Protein AF-A0A932WW33-F1 (afdb_monomer)

Solvent-accessible surface area (backbone atoms only — not comparable to full-atom values): 6718 Å² total; per-residue (Å²): 108,12,63,82,61,70,37,39,71,62,7,19,52,50,13,38,52,50,34,55,55,51,45,50,37,70,42,61,88,71,59,67,68,61,49,51,52,54,48,53,51,49,52,49,52,32,32,75,74,64,29,74,77,24,16,44,31,28,7,54,49,24,38,47,54,66,54,49,52,56,55,34,32,77,71,71,76,38,58,76,87,72,42,74,50,50,53,75,58,63,78,34,71,60,30,57,78,47,88,69,64,65,63,57,52,50,51,51,51,52,52,50,50,54,54,53,57,60,60,70,70,80,118

Foldseek 3Di:
DLQVVFDLVVLLVLLLVVLVVQQAAAEADDPPVVVVCVLVVVLVVCCVPVNCSGSVNSNSVSNCVLCVQVVCCVVVNHPQCRRDRCCSVVVHPTHHYDDDPVVVVVVVVVVVVVVVVVVVVVD

Structure (mmCIF, N/CA/C/O backbone):
data_AF-A0A932WW33-F1
#
_entry.id   AF-A0A932WW33-F1
#
loop_
_atom_site.group_PDB
_atom_site.id
_atom_site.type_symbol
_atom_site.label_atom_id
_atom_site.label_alt_id
_atom_site.label_comp_id
_atom_site.label_asym_id
_atom_site.label_entity_id
_atom_site.label_seq_id
_atom_site.pdbx_PDB_ins_code
_atom_site.Cartn_x
_atom_site.Cartn_y
_atom_site.Cartn_z
_atom_site.occupancy
_atom_site.B_iso_or_equiv
_atom_site.auth_seq_id
_atom_site.auth_comp_id
_atom_site.auth_asym_id
_atom_site.auth_atom_id
_atom_site.pdbx_PDB_model_num
ATOM 1 N N . MET A 1 1 ? -12.396 -0.512 3.394 1.00 61.62 1 MET A N 1
ATOM 2 C CA . MET A 1 1 ? -12.692 -1.950 3.604 1.00 61.62 1 MET A CA 1
ATOM 3 C C . MET A 1 1 ? -12.515 -2.395 5.047 1.00 61.62 1 MET A C 1
ATOM 5 O O . MET A 1 1 ? -13.475 -2.906 5.604 1.00 61.62 1 MET A O 1
ATOM 9 N N . GLY A 1 2 ? -11.367 -2.152 5.694 1.00 65.94 2 GLY A N 1
ATOM 10 C CA . GLY A 1 2 ? -11.135 -2.620 7.069 1.00 65.94 2 GLY A CA 1
ATOM 11 C C . GLY A 1 2 ? -12.211 -2.215 8.090 1.00 65.94 2 GLY A C 1
ATOM 12 O O . GLY A 1 2 ? -12.708 -3.066 8.822 1.00 65.94 2 GLY A O 1
ATOM 13 N N . ARG A 1 3 ? -12.671 -0.955 8.057 1.00 74.25 3 ARG A N 1
ATOM 14 C CA . ARG A 1 3 ? -13.782 -0.460 8.896 1.00 74.25 3 ARG A CA 1
ATOM 15 C C . ARG A 1 3 ? -15.095 -1.239 8.709 1.00 74.25 3 ARG A C 1
ATOM 17 O O . ARG A 1 3 ? -15.784 -1.482 9.686 1.00 74.25 3 ARG A O 1
ATOM 24 N N . LEU A 1 4 ? -15.407 -1.677 7.486 1.00 77.50 4 LEU A N 1
ATOM 25 C CA . LEU A 1 4 ? -16.646 -2.404 7.161 1.00 77.50 4 LEU A CA 1
ATOM 26 C C . LEU A 1 4 ? -16.634 -3.859 7.654 1.00 77.50 4 LEU A C 1
ATOM 28 O O . LEU A 1 4 ? -17.686 -4.437 7.890 1.00 77.50 4 LEU A O 1
ATOM 32 N N . ILE A 1 5 ? -15.449 -4.456 7.806 1.00 83.75 5 ILE A N 1
ATOM 33 C CA . ILE A 1 5 ? -15.299 -5.847 8.259 1.00 83.75 5 ILE A CA 1
ATOM 34 C C . ILE A 1 5 ? -15.453 -5.955 9.782 1.00 83.75 5 ILE A C 1
ATOM 36 O O . ILE A 1 5 ? -15.829 -7.008 10.294 1.00 83.75 5 ILE A O 1
ATOM 40 N N . GLY A 1 6 ? -15.118 -4.894 10.524 1.00 80.06 6 GLY A N 1
ATOM 41 C CA . GLY A 1 6 ? -15.268 -4.816 11.983 1.00 80.06 6 GLY A CA 1
ATOM 42 C C . GLY A 1 6 ? -14.338 -5.730 12.797 1.00 80.06 6 GLY A C 1
ATOM 43 O O . GLY A 1 6 ? -14.178 -5.527 13.996 1.00 80.06 6 GLY A O 1
ATOM 44 N N . ARG A 1 7 ? -13.676 -6.712 12.167 1.00 89.56 7 ARG A N 1
ATOM 45 C CA . ARG A 1 7 ? -12.755 -7.663 12.812 1.00 89.56 7 ARG A CA 1
ATOM 46 C C . ARG A 1 7 ? -11.304 -7.411 12.370 1.00 89.56 7 ARG A C 1
ATOM 48 O O . ARG A 1 7 ? -11.012 -7.621 11.194 1.00 89.56 7 ARG A O 1
ATOM 55 N N . PRO A 1 8 ? -10.383 -7.051 13.287 1.00 89.62 8 PRO A N 1
ATOM 56 C CA . PRO A 1 8 ? -8.976 -6.735 13.002 1.00 89.62 8 PRO A CA 1
ATOM 57 C C . PRO A 1 8 ? -8.244 -7.698 12.053 1.00 89.62 8 PRO A C 1
ATOM 59 O O . PRO A 1 8 ? -7.727 -7.282 11.020 1.00 89.62 8 PRO A O 1
ATOM 62 N N . ALA A 1 9 ? -8.242 -8.997 12.364 1.00 93.00 9 ALA A N 1
ATOM 63 C CA . ALA A 1 9 ? -7.524 -9.997 11.570 1.00 93.00 9 ALA A CA 1
ATOM 64 C C . ALA A 1 9 ? -8.125 -10.181 10.165 1.00 93.00 9 ALA A C 1
ATOM 66 O O . ALA A 1 9 ? -7.402 -10.266 9.176 1.00 93.00 9 ALA A O 1
ATOM 67 N N . ALA A 1 10 ? -9.457 -10.193 10.067 1.00 93.50 10 ALA A N 1
ATOM 68 C CA . ALA A 1 10 ? -10.141 -10.287 8.782 1.00 93.50 10 ALA A CA 1
ATOM 69 C C . ALA A 1 10 ? -9.943 -9.013 7.946 1.00 93.50 10 ALA A C 1
ATOM 71 O O . ALA A 1 10 ? -9.820 -9.095 6.729 1.00 93.50 10 ALA A O 1
ATOM 72 N N . ALA A 1 11 ? -9.859 -7.845 8.591 1.00 93.75 11 ALA A N 1
ATOM 73 C CA . ALA A 1 11 ? -9.544 -6.593 7.923 1.00 93.75 11 ALA A CA 1
ATOM 74 C C . ALA A 1 11 ? -8.138 -6.612 7.315 1.00 93.75 11 ALA A C 1
ATOM 76 O O . ALA A 1 11 ? -8.000 -6.262 6.146 1.00 93.75 11 ALA A O 1
ATOM 77 N N . PHE A 1 12 ? -7.132 -7.080 8.062 1.00 96.12 12 PHE A N 1
ATOM 78 C CA . PHE A 1 12 ? -5.774 -7.268 7.544 1.00 96.12 12 PHE A CA 1
ATOM 79 C C . PHE A 1 12 ? -5.755 -8.202 6.329 1.00 96.12 12 PHE A C 1
ATOM 81 O O . PHE A 1 12 ? -5.252 -7.827 5.273 1.00 96.12 12 PHE A O 1
ATOM 88 N N . GLY A 1 13 ? -6.374 -9.383 6.444 1.00 96.25 13 GLY A N 1
ATOM 89 C CA . GLY A 1 13 ? -6.460 -10.335 5.333 1.00 96.25 13 GLY A CA 1
ATOM 90 C C . GLY A 1 13 ? -7.171 -9.755 4.107 1.00 96.25 13 GLY A C 1
ATOM 91 O O . GLY A 1 13 ? -6.707 -9.926 2.984 1.00 96.25 13 GLY A O 1
ATOM 92 N N . ALA A 1 14 ? -8.252 -8.999 4.306 1.00 94.38 14 ALA A N 1
ATOM 93 C CA . ALA A 1 14 ? -8.920 -8.298 3.214 1.00 94.38 14 ALA A CA 1
ATOM 94 C C . ALA A 1 14 ? -8.043 -7.210 2.583 1.00 94.38 14 ALA A C 1
ATOM 96 O O . ALA A 1 14 ? -8.135 -6.993 1.378 1.00 94.38 14 ALA A O 1
ATOM 97 N N . GLY A 1 15 ? -7.182 -6.556 3.367 1.00 94.94 15 GLY A N 1
ATOM 98 C CA . GLY A 1 15 ? -6.132 -5.675 2.863 1.00 94.94 15 GLY A CA 1
ATOM 99 C C . GLY A 1 15 ? -5.217 -6.401 1.882 1.00 94.94 15 GLY A C 1
ATOM 100 O O . GLY A 1 15 ? -5.119 -5.983 0.733 1.00 94.94 15 GLY A O 1
ATOM 101 N N . VAL A 1 16 ? -4.647 -7.539 2.298 1.00 96.69 16 VAL A N 1
ATOM 102 C CA . VAL A 1 16 ? -3.762 -8.371 1.458 1.00 96.69 16 VAL A CA 1
ATOM 103 C C . VAL A 1 16 ? -4.460 -8.805 0.165 1.00 96.69 16 VAL A C 1
ATOM 105 O O . VAL A 1 16 ? -3.896 -8.700 -0.921 1.00 96.69 16 VAL A O 1
ATOM 108 N N . VAL A 1 17 ? -5.713 -9.258 0.261 1.00 95.12 17 VAL A N 1
ATOM 109 C CA . VAL A 1 17 ? -6.505 -9.649 -0.918 1.00 95.12 17 VAL A CA 1
ATOM 110 C C . VAL A 1 17 ? -6.765 -8.454 -1.834 1.00 95.12 17 VAL A C 1
ATOM 112 O O . VAL A 1 17 ? -6.690 -8.592 -3.051 1.00 95.12 17 VAL A O 1
ATOM 115 N N . THR A 1 18 ? -7.057 -7.280 -1.272 1.00 93.12 18 THR A N 1
ATOM 116 C CA . THR A 1 18 ? -7.293 -6.066 -2.066 1.00 93.12 18 THR A CA 1
ATOM 117 C C . THR A 1 18 ? -6.028 -5.638 -2.802 1.00 93.12 18 THR A C 1
ATOM 119 O O . THR A 1 18 ? -6.129 -5.246 -3.959 1.00 93.12 18 THR A O 1
ATOM 122 N N . HIS A 1 19 ? -4.857 -5.760 -2.171 1.00 94.25 19 HIS A N 1
ATOM 123 C CA . HIS A 1 19 ? -3.573 -5.520 -2.826 1.00 94.25 19 HIS A CA 1
ATOM 124 C C . HIS A 1 19 ? -3.375 -6.478 -4.003 1.00 94.25 19 HIS A C 1
ATOM 126 O O . HIS A 1 19 ? -3.189 -6.021 -5.124 1.00 94.25 19 HIS A O 1
ATOM 132 N N . LEU A 1 20 ? -3.552 -7.790 -3.787 1.00 94.44 20 LEU A N 1
ATOM 133 C CA . LEU A 1 20 ? -3.465 -8.776 -4.867 1.00 94.44 20 LEU A CA 1
ATOM 134 C C . LEU A 1 20 ? -4.384 -8.414 -6.040 1.00 94.44 20 LEU A C 1
ATOM 136 O O . LEU A 1 20 ? -3.958 -8.425 -7.186 1.00 94.44 20 LEU A O 1
ATOM 140 N N . VAL A 1 21 ? -5.650 -8.087 -5.768 1.00 93.12 21 VAL A N 1
ATOM 141 C CA . VAL A 1 21 ? -6.599 -7.686 -6.818 1.00 93.12 21 VAL A CA 1
ATOM 142 C C . VAL A 1 21 ? -6.146 -6.401 -7.515 1.00 93.12 21 VAL A C 1
ATOM 144 O O . VAL A 1 21 ? -6.273 -6.310 -8.733 1.00 93.12 21 VAL A O 1
ATOM 147 N N . GLY A 1 22 ? -5.618 -5.429 -6.768 1.00 90.38 22 GLY A N 1
ATOM 148 C CA . GLY A 1 22 ? -5.058 -4.191 -7.310 1.00 90.38 22 GLY A CA 1
ATOM 149 C C . GLY A 1 22 ? -3.918 -4.456 -8.288 1.00 90.38 22 GLY A C 1
ATOM 150 O O . GLY A 1 22 ? -3.961 -3.957 -9.411 1.00 90.38 22 GLY A O 1
ATOM 151 N N . ASP A 1 23 ? -2.986 -5.324 -7.904 1.00 92.00 23 ASP A N 1
ATOM 152 C CA . ASP A 1 23 ? -1.854 -5.733 -8.732 1.00 92.00 23 ASP A CA 1
ATOM 153 C C . ASP A 1 23 ? -2.275 -6.390 -10.040 1.00 92.00 23 ASP A C 1
ATOM 155 O O . ASP A 1 23 ? -1.620 -6.200 -11.058 1.00 92.00 23 ASP A O 1
ATOM 159 N N . LEU A 1 24 ? -3.361 -7.166 -10.043 1.00 92.31 24 LEU A N 1
ATOM 160 C CA . LEU A 1 24 ? -3.860 -7.822 -11.255 1.00 92.31 24 LEU A CA 1
ATOM 161 C C . LEU A 1 24 ? -4.518 -6.833 -12.233 1.00 92.31 24 LEU A C 1
ATOM 163 O O . LEU A 1 24 ? -4.635 -7.123 -13.427 1.00 92.31 24 LEU A O 1
ATOM 167 N N . LEU A 1 25 ? -4.997 -5.687 -11.741 1.00 89.12 25 LEU A N 1
ATOM 168 C CA . LEU A 1 25 ? -5.705 -4.697 -12.547 1.00 89.12 25 LEU A CA 1
ATOM 169 C C . LEU A 1 25 ? -4.726 -3.718 -13.206 1.00 89.12 25 LEU A C 1
ATOM 171 O O . LEU A 1 25 ? -3.700 -3.389 -12.623 1.00 89.12 25 LEU A O 1
ATOM 175 N N . PRO A 1 26 ? -5.031 -3.187 -14.404 1.00 87.25 26 PRO A N 1
ATOM 176 C CA . PRO A 1 26 ? -4.208 -2.150 -15.018 1.00 87.25 26 PRO A CA 1
ATOM 177 C C . PRO A 1 26 ? -4.090 -0.912 -14.119 1.00 87.25 26 PRO A C 1
ATOM 179 O O . PRO A 1 26 ? -5.087 -0.235 -13.848 1.00 87.25 26 PRO A O 1
ATOM 182 N N . HIS A 1 27 ? -2.876 -0.593 -13.682 1.00 86.44 27 HIS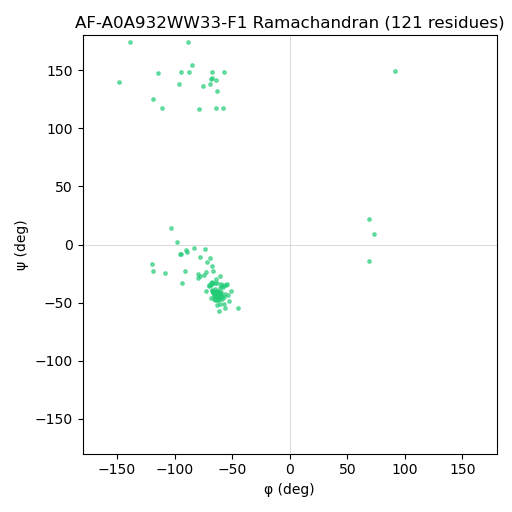 A N 1
ATOM 183 C CA . HIS A 1 27 ? -2.598 0.539 -12.800 1.00 86.44 27 HIS A CA 1
ATOM 184 C C . HIS A 1 27 ? -1.324 1.274 -13.224 1.00 86.44 27 HIS A C 1
ATOM 186 O O . HIS A 1 27 ? -0.670 0.925 -14.208 1.00 86.44 27 HIS A O 1
ATOM 192 N N . ARG A 1 28 ? -1.040 2.391 -12.559 1.00 83.56 28 ARG A N 1
ATOM 193 C CA . ARG A 1 28 ? 0.151 3.202 -12.785 1.00 83.56 28 ARG A CA 1
ATOM 194 C C . ARG A 1 28 ? 0.956 3.246 -11.496 1.00 83.56 28 ARG A C 1
ATOM 196 O O . ARG A 1 28 ? 0.435 3.722 -10.494 1.00 83.56 28 ARG A O 1
ATOM 203 N N . ASP A 1 29 ? 2.219 2.872 -11.573 1.00 82.56 29 ASP A N 1
ATOM 204 C CA . ASP A 1 29 ? 3.145 3.057 -10.458 1.00 82.56 29 ASP A CA 1
ATOM 205 C C . ASP A 1 29 ? 3.535 4.535 -10.371 1.00 82.56 29 ASP A C 1
ATOM 207 O O . ASP A 1 29 ? 3.785 5.196 -11.396 1.00 82.56 29 ASP A O 1
ATOM 211 N N . PHE A 1 30 ? 3.549 5.075 -9.160 1.00 81.12 30 PHE A N 1
ATOM 212 C CA . PHE A 1 30 ? 4.088 6.401 -8.900 1.00 81.12 30 PHE A CA 1
ATOM 213 C C . PHE A 1 30 ? 5.587 6.305 -8.607 1.00 81.12 30 PHE A C 1
ATOM 215 O O . PHE A 1 30 ? 6.185 5.230 -8.578 1.00 81.12 30 PHE A O 1
ATOM 222 N N . ASP A 1 31 ? 6.243 7.455 -8.469 1.00 85.44 31 ASP A N 1
ATOM 223 C CA . ASP A 1 31 ? 7.604 7.443 -7.957 1.00 85.44 31 ASP A CA 1
ATOM 224 C C . ASP A 1 31 ? 7.603 7.016 -6.483 1.00 85.44 31 ASP A C 1
ATOM 226 O O . ASP A 1 31 ? 6.720 7.383 -5.705 1.00 85.44 31 ASP A O 1
ATOM 230 N N . LEU A 1 32 ? 8.633 6.264 -6.096 1.00 82.56 32 LEU A N 1
ATOM 231 C CA . LEU A 1 32 ? 8.752 5.680 -4.761 1.00 82.56 32 LEU A CA 1
ATOM 232 C C . LEU A 1 32 ? 8.656 6.724 -3.636 1.00 82.56 32 LEU A C 1
ATOM 234 O O . LEU A 1 32 ? 8.131 6.429 -2.562 1.00 82.56 32 LEU A O 1
ATOM 238 N N . ALA A 1 33 ? 9.168 7.940 -3.857 1.00 85.31 33 ALA A N 1
ATOM 239 C CA . ALA A 1 33 ? 9.153 8.988 -2.843 1.00 85.31 33 ALA A CA 1
ATOM 240 C C . ALA A 1 33 ? 7.721 9.469 -2.571 1.00 85.31 33 ALA A C 1
ATOM 242 O O . ALA A 1 33 ? 7.313 9.563 -1.411 1.00 85.31 33 ALA A O 1
ATOM 243 N N . LEU A 1 34 ? 6.946 9.718 -3.629 1.00 85.00 34 LEU A N 1
ATOM 244 C CA . LEU A 1 34 ? 5.537 10.073 -3.516 1.00 85.00 34 LEU A CA 1
ATOM 245 C C . LEU A 1 34 ? 4.718 8.945 -2.878 1.00 85.00 34 LEU A C 1
ATOM 247 O O . LEU A 1 34 ? 3.936 9.218 -1.967 1.00 85.00 34 LEU A O 1
ATOM 251 N N . GLU A 1 35 ? 4.920 7.693 -3.295 1.00 84.19 35 GLU A N 1
ATOM 252 C CA . GLU A 1 35 ? 4.212 6.540 -2.714 1.00 84.19 35 GLU A CA 1
ATOM 253 C C . GLU A 1 35 ? 4.507 6.391 -1.228 1.00 84.19 35 GLU A C 1
ATOM 255 O O . GLU A 1 35 ? 3.581 6.284 -0.427 1.00 84.19 35 GLU A O 1
ATOM 260 N N . THR A 1 36 ? 5.781 6.481 -0.841 1.00 85.19 36 THR A N 1
ATOM 261 C CA . THR A 1 36 ? 6.205 6.387 0.562 1.00 85.19 36 THR A CA 1
ATOM 262 C C . THR A 1 36 ? 5.573 7.490 1.410 1.00 85.19 36 THR A C 1
ATOM 264 O O . THR A 1 36 ? 5.091 7.224 2.514 1.00 85.19 36 THR A O 1
ATOM 267 N N . LEU A 1 37 ? 5.528 8.728 0.901 1.00 87.88 37 LEU A N 1
ATOM 268 C CA . LEU A 1 37 ? 4.902 9.854 1.598 1.00 87.88 37 LEU A CA 1
ATOM 269 C C . LEU A 1 37 ? 3.391 9.660 1.759 1.00 87.88 37 LEU A C 1
ATOM 271 O O . LEU A 1 37 ? 2.864 9.843 2.858 1.00 87.88 37 LEU A O 1
ATOM 275 N N . LEU A 1 38 ? 2.693 9.278 0.686 1.00 86.88 38 LEU A N 1
ATOM 276 C CA . LEU A 1 38 ? 1.247 9.049 0.714 1.00 86.88 38 LEU A CA 1
ATOM 277 C C . LEU A 1 38 ? 0.886 7.877 1.627 1.00 86.88 38 LEU A C 1
ATOM 279 O O . LEU A 1 38 ? -0.049 7.981 2.426 1.00 86.88 38 LEU A O 1
ATOM 283 N N . LEU A 1 39 ? 1.649 6.790 1.553 1.00 89.12 39 LEU A N 1
ATOM 284 C CA . LEU A 1 39 ? 1.496 5.615 2.393 1.00 89.12 39 LEU A CA 1
ATOM 285 C C . LEU A 1 39 ? 1.692 5.953 3.874 1.00 89.12 39 LEU A C 1
ATOM 287 O O . LEU A 1 39 ? 0.795 5.724 4.690 1.00 89.12 39 LEU A O 1
ATOM 291 N N . GLY A 1 40 ? 2.852 6.518 4.219 1.00 88.94 40 GLY A N 1
ATOM 292 C CA . GLY A 1 40 ? 3.193 6.864 5.596 1.00 88.94 40 GLY A CA 1
ATOM 293 C C . GLY A 1 40 ? 2.208 7.871 6.183 1.00 88.94 40 GLY A C 1
ATOM 294 O O . GLY A 1 40 ? 1.718 7.677 7.296 1.00 88.94 40 GLY A O 1
ATOM 295 N N . GLY A 1 41 ? 1.841 8.894 5.404 1.00 89.81 41 GLY A N 1
ATOM 296 C CA . GLY A 1 41 ? 0.827 9.876 5.783 1.00 89.81 41 GLY A CA 1
ATOM 297 C C . GLY A 1 41 ? -0.545 9.245 6.027 1.00 89.81 41 GLY A C 1
ATOM 298 O O . GLY A 1 41 ? -1.187 9.547 7.033 1.00 89.81 41 GLY A O 1
ATOM 299 N N . THR A 1 42 ? -0.974 8.322 5.163 1.00 89.00 42 THR A N 1
ATOM 300 C CA . THR A 1 42 ? -2.259 7.618 5.308 1.00 89.00 42 THR A CA 1
ATOM 301 C C . THR A 1 42 ? -2.275 6.724 6.545 1.00 89.00 42 THR A C 1
ATOM 303 O O . THR A 1 42 ? -3.224 6.781 7.328 1.00 89.00 42 THR A O 1
ATOM 306 N N . LEU A 1 43 ? -1.226 5.925 6.769 1.00 92.06 43 LEU A N 1
ATOM 307 C CA . LEU A 1 43 ? -1.130 5.065 7.951 1.00 92.06 43 LEU A CA 1
ATOM 308 C C . LEU A 1 43 ? -1.068 5.886 9.240 1.00 92.06 43 LEU A C 1
ATOM 310 O O . LEU A 1 43 ? -1.762 5.550 10.198 1.00 92.06 43 LEU A O 1
ATOM 314 N N . LEU A 1 44 ? -0.306 6.984 9.261 1.00 93.50 44 LEU A N 1
ATOM 315 C CA . LEU A 1 44 ? -0.242 7.884 10.412 1.00 93.50 44 LEU A CA 1
ATOM 316 C C . LEU A 1 44 ? -1.603 8.532 10.693 1.00 93.50 44 LEU A C 1
ATOM 318 O O . LEU A 1 44 ? -2.042 8.562 11.841 1.00 93.50 44 LEU A O 1
ATOM 322 N N . ALA A 1 45 ? -2.300 8.999 9.655 1.00 90.31 45 ALA A N 1
ATOM 323 C CA . ALA A 1 45 ? -3.632 9.579 9.794 1.00 90.31 45 ALA A CA 1
ATOM 324 C C . ALA A 1 45 ? -4.650 8.557 10.329 1.00 90.31 45 ALA A C 1
ATOM 326 O O . ALA A 1 45 ? -5.448 8.884 11.211 1.00 90.31 45 ALA A O 1
ATOM 327 N N . LEU A 1 46 ? -4.611 7.309 9.849 1.00 89.12 46 LEU A N 1
ATOM 328 C CA . LEU A 1 46 ? -5.461 6.225 10.354 1.00 89.12 46 LEU A CA 1
ATOM 329 C C . LEU A 1 46 ? -5.108 5.843 11.795 1.00 89.12 46 LEU A C 1
ATOM 331 O O . LEU A 1 46 ? -6.006 5.666 12.614 1.00 89.12 46 LEU A O 1
ATOM 335 N N . ALA A 1 47 ? -3.819 5.765 12.129 1.00 92.56 47 ALA A N 1
ATOM 336 C CA . ALA A 1 47 ? -3.367 5.499 13.490 1.00 92.56 47 ALA A CA 1
ATOM 337 C C . ALA A 1 47 ? -3.841 6.587 14.462 1.00 92.56 47 ALA A C 1
ATOM 339 O O . ALA A 1 47 ? -4.332 6.262 15.540 1.00 92.56 47 ALA A O 1
ATOM 340 N N . ALA A 1 48 ? -3.735 7.859 14.069 1.00 92.88 48 ALA A N 1
ATOM 341 C CA . ALA A 1 48 ? -4.140 8.995 14.890 1.00 92.88 48 ALA A CA 1
ATOM 342 C C . ALA A 1 48 ? -5.664 9.107 15.055 1.00 92.88 48 ALA A C 1
ATOM 344 O O . ALA A 1 48 ? -6.128 9.519 16.114 1.00 92.88 48 ALA A O 1
ATOM 345 N N . SER A 1 49 ? -6.443 8.764 14.022 1.00 89.69 49 SER A N 1
ATOM 346 C CA . SER A 1 49 ? -7.904 8.947 14.037 1.00 89.69 49 SER A CA 1
ATOM 347 C C . SER A 1 49 ? -8.699 7.725 14.498 1.00 89.69 49 SER A C 1
ATOM 349 O O . SER A 1 49 ? -9.742 7.894 15.119 1.00 89.69 49 SER A O 1
ATOM 351 N N . GLU A 1 50 ? -8.233 6.509 14.211 1.00 89.56 50 GLU A N 1
ATOM 352 C CA . GLU A 1 50 ? -8.970 5.267 14.489 1.00 89.56 50 GLU A CA 1
ATOM 353 C C . GLU A 1 50 ? -8.194 4.341 15.453 1.00 89.56 50 GLU A C 1
ATOM 355 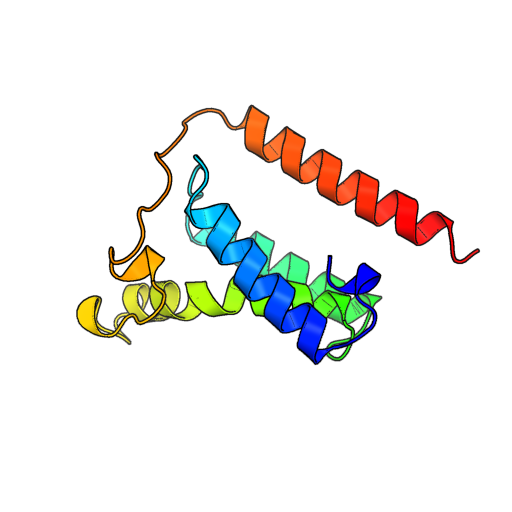O O . GLU A 1 50 ? -8.779 3.442 16.052 1.00 89.56 50 GLU A O 1
ATOM 360 N N . GLY A 1 51 ? -6.885 4.555 15.641 1.00 93.25 51 GLY A N 1
ATOM 361 C CA . GLY A 1 51 ? -6.008 3.729 16.477 1.00 93.25 51 GLY A CA 1
ATOM 362 C C . GLY A 1 51 ? -5.314 2.596 15.709 1.00 93.25 51 GLY A C 1
ATOM 363 O O . GLY A 1 51 ? -5.858 2.028 14.760 1.00 93.25 51 GLY A O 1
ATOM 364 N N . VAL A 1 52 ? -4.108 2.219 16.152 1.00 96.56 52 VAL A N 1
ATOM 365 C CA . VAL A 1 52 ? -3.249 1.205 15.491 1.00 96.56 52 VAL A CA 1
ATOM 366 C C . VAL A 1 52 ? -3.805 -0.223 15.533 1.00 96.56 52 VAL A C 1
ATOM 368 O O . VAL A 1 52 ? -3.404 -1.075 14.748 1.00 96.56 52 VAL A O 1
ATOM 371 N N . HIS A 1 53 ? -4.747 -0.505 16.431 1.00 95.31 53 HIS A N 1
ATOM 372 C CA . HIS A 1 53 ? -5.424 -1.805 16.510 1.00 95.31 53 HIS A CA 1
ATOM 373 C C . HIS A 1 53 ? -6.790 -1.808 15.815 1.00 95.31 53 HIS A C 1
ATOM 375 O O . HIS A 1 53 ? -7.494 -2.821 15.840 1.00 95.31 53 HIS A O 1
ATOM 381 N N . SER A 1 54 ? -7.183 -0.691 15.195 1.00 93.06 54 SER A N 1
ATOM 382 C CA . SER A 1 54 ? -8.464 -0.612 14.506 1.00 93.06 54 SER A CA 1
ATOM 383 C C . SER A 1 54 ? -8.487 -1.507 13.266 1.00 93.06 54 SER A C 1
ATOM 385 O O . SER A 1 54 ? -7.475 -1.651 12.571 1.00 93.06 54 SER A O 1
ATOM 387 N N . PRO A 1 55 ? -9.658 -2.061 12.909 1.00 93.12 55 PRO A N 1
ATOM 388 C CA . PRO A 1 55 ? -9.836 -2.738 11.631 1.00 93.12 55 PRO A CA 1
ATOM 389 C C . PRO A 1 55 ? -9.459 -1.853 10.433 1.00 93.12 55 PRO A C 1
ATOM 391 O O . PRO A 1 55 ? -8.940 -2.354 9.441 1.00 93.12 55 PRO A O 1
ATOM 394 N N . ALA A 1 56 ? -9.688 -0.536 10.506 1.00 90.62 56 ALA A N 1
ATOM 395 C CA . ALA A 1 56 ? -9.324 0.401 9.444 1.00 90.62 56 ALA A CA 1
ATOM 396 C C . ALA A 1 56 ? -7.805 0.458 9.224 1.00 90.62 56 ALA A C 1
ATOM 398 O O . ALA A 1 56 ? -7.351 0.243 8.099 1.00 90.62 56 ALA A O 1
ATOM 399 N N . PHE A 1 57 ? -7.038 0.678 10.297 1.00 94.06 57 PHE A N 1
ATOM 400 C CA . PHE A 1 57 ? -5.579 0.700 10.244 1.00 94.06 57 PHE A CA 1
ATOM 401 C C . PHE A 1 57 ? -5.017 -0.651 9.800 1.00 94.06 57 PHE A C 1
ATOM 403 O O . PHE A 1 57 ? -4.211 -0.706 8.878 1.00 94.06 57 PHE A O 1
ATOM 410 N N . LEU A 1 58 ? -5.485 -1.753 10.391 1.00 96.75 58 LEU A N 1
ATOM 411 C CA . LEU A 1 58 ? -4.968 -3.085 10.072 1.00 96.75 58 LEU A CA 1
ATOM 412 C C . LEU A 1 58 ? -5.316 -3.533 8.653 1.00 96.75 58 LEU A C 1
ATOM 414 O O . LEU A 1 58 ? -4.516 -4.218 8.026 1.00 96.75 58 LEU A O 1
ATOM 418 N N . GLY A 1 59 ? -6.463 -3.115 8.113 1.00 95.25 59 GLY A N 1
ATOM 419 C CA . GLY A 1 59 ? -6.778 -3.341 6.706 1.00 95.25 59 GLY A CA 1
ATOM 420 C C . GLY A 1 59 ? -5.878 -2.558 5.754 1.00 95.25 59 GLY A C 1
ATOM 421 O O . GLY A 1 59 ? -5.444 -3.112 4.750 1.00 95.25 59 GLY A O 1
ATOM 422 N N . ALA A 1 60 ? -5.554 -1.302 6.077 1.00 93.31 60 ALA A N 1
ATOM 423 C CA . ALA A 1 60 ? -4.586 -0.527 5.300 1.00 93.31 60 ALA A CA 1
ATOM 424 C C . ALA A 1 60 ? -3.179 -1.138 5.388 1.00 93.31 60 ALA A C 1
ATOM 426 O O . ALA A 1 60 ? -2.528 -1.324 4.366 1.00 93.31 60 ALA A O 1
ATOM 427 N N . LEU A 1 61 ? -2.753 -1.533 6.591 1.00 95.88 61 LEU A N 1
ATOM 428 C CA . LEU A 1 61 ? -1.478 -2.208 6.819 1.00 95.88 61 LEU A CA 1
ATOM 429 C C . LEU A 1 61 ? -1.383 -3.521 6.031 1.00 95.88 61 LEU A C 1
ATOM 431 O O . LEU A 1 61 ? -0.371 -3.774 5.388 1.00 95.88 61 LEU A O 1
ATOM 435 N N . GLY A 1 62 ? -2.443 -4.334 6.031 1.00 96.62 62 GLY A N 1
ATOM 436 C CA . GLY A 1 62 ? -2.493 -5.572 5.254 1.00 96.62 62 GLY A CA 1
ATOM 437 C C . GLY A 1 62 ? -2.405 -5.347 3.747 1.00 96.62 62 GLY A C 1
ATOM 438 O O . GLY A 1 62 ? -1.801 -6.155 3.055 1.00 96.62 62 GLY A O 1
ATOM 439 N N . GLY A 1 63 ? -2.953 -4.242 3.235 1.00 94.69 63 GLY A N 1
ATOM 440 C CA . GLY A 1 63 ? -2.833 -3.883 1.817 1.00 94.69 63 GLY A CA 1
ATOM 441 C C . GLY A 1 63 ? -1.442 -3.410 1.396 1.00 94.69 63 GLY A C 1
ATOM 442 O O . GLY A 1 63 ? -1.163 -3.349 0.210 1.00 94.69 63 GLY A O 1
ATOM 443 N N . VAL A 1 64 ? -0.577 -3.079 2.349 1.00 94.50 64 VAL A N 1
ATOM 444 C CA . VAL A 1 64 ? 0.777 -2.562 2.094 1.00 94.50 64 VAL A CA 1
ATOM 445 C C . VAL A 1 64 ? 1.839 -3.597 2.434 1.00 94.50 64 VAL A C 1
ATOM 447 O O . VAL A 1 64 ? 2.938 -3.566 1.896 1.00 94.50 64 VAL A O 1
ATOM 450 N N . ALA A 1 65 ? 1.522 -4.534 3.329 1.00 95.69 65 ALA A N 1
ATOM 451 C CA . ALA A 1 65 ? 2.442 -5.573 3.765 1.00 95.69 65 ALA A CA 1
ATOM 452 C C . ALA A 1 65 ? 3.118 -6.341 2.606 1.00 95.69 65 ALA A C 1
ATOM 454 O O . ALA A 1 65 ? 4.319 -6.577 2.725 1.00 95.69 65 ALA A O 1
ATOM 455 N N . PRO A 1 66 ? 2.433 -6.692 1.495 1.00 95.81 66 PRO A N 1
ATOM 456 C CA . PRO A 1 66 ? 3.093 -7.309 0.342 1.00 95.81 66 PRO A CA 1
ATOM 457 C C . PRO A 1 66 ? 4.259 -6.486 -0.229 1.00 95.81 66 PRO A C 1
ATOM 459 O O . PRO A 1 66 ? 5.326 -7.039 -0.497 1.00 95.81 66 PRO A O 1
ATOM 462 N N . ASP A 1 67 ? 4.099 -5.165 -0.350 1.00 93.06 67 ASP A N 1
ATOM 463 C CA . ASP A 1 67 ? 5.095 -4.252 -0.939 1.00 93.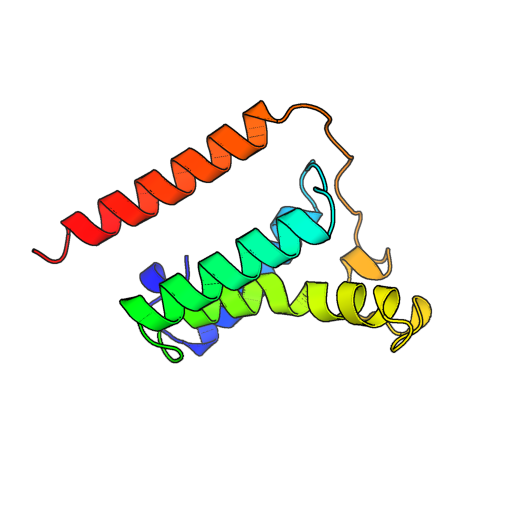06 67 ASP A CA 1
ATOM 464 C C . ASP A 1 67 ? 6.354 -4.073 -0.096 1.00 93.06 67 ASP A C 1
ATOM 466 O O . ASP A 1 67 ? 7.365 -3.560 -0.582 1.00 93.06 67 ASP A O 1
ATOM 470 N N . VAL A 1 68 ? 6.345 -4.532 1.157 1.00 92.62 68 VAL A N 1
ATOM 471 C CA . VAL A 1 68 ? 7.552 -4.534 1.991 1.00 92.62 68 VAL A CA 1
ATOM 472 C C . VAL A 1 68 ? 8.673 -5.319 1.307 1.00 92.62 68 VAL A C 1
ATOM 474 O O . VAL A 1 68 ? 9.822 -4.895 1.375 1.00 92.62 68 VAL A O 1
ATOM 477 N N . GLU A 1 69 ? 8.358 -6.397 0.582 1.00 93.75 69 GLU A N 1
ATOM 478 C CA . GLU A 1 69 ? 9.344 -7.149 -0.206 1.00 93.75 69 GLU A CA 1
ATOM 479 C C . GLU A 1 69 ? 10.011 -6.274 -1.285 1.00 93.75 69 GLU A C 1
ATOM 481 O O . GLU A 1 69 ? 11.229 -6.309 -1.452 1.00 93.75 69 GLU A O 1
ATOM 486 N N . HIS A 1 70 ? 9.236 -5.429 -1.979 1.00 90.00 70 HIS A N 1
ATOM 487 C CA . HIS A 1 70 ? 9.766 -4.466 -2.949 1.00 90.00 70 HIS A CA 1
ATOM 488 C C . HIS A 1 70 ? 10.631 -3.398 -2.280 1.00 90.00 70 HIS A C 1
ATOM 490 O O . HIS A 1 70 ? 11.724 -3.103 -2.763 1.00 90.00 70 HIS A O 1
ATOM 496 N N . GLY A 1 71 ? 10.176 -2.846 -1.152 1.00 89.00 71 GLY A N 1
ATOM 497 C CA . GLY A 1 71 ? 10.943 -1.866 -0.384 1.00 89.00 71 GLY A CA 1
ATOM 498 C C . GLY A 1 71 ? 12.280 -2.425 0.110 1.00 89.00 71 GLY A C 1
ATOM 499 O O . GLY A 1 71 ? 13.311 -1.771 -0.031 1.00 89.00 71 GLY A O 1
ATOM 500 N N . LEU A 1 72 ? 12.288 -3.655 0.634 1.00 92.19 72 LEU A N 1
ATOM 501 C CA . LEU A 1 72 ? 13.512 -4.335 1.064 1.00 92.19 72 LEU A CA 1
ATOM 502 C C . LEU A 1 72 ? 14.463 -4.586 -0.110 1.00 92.19 72 LEU A C 1
ATOM 504 O O . LEU A 1 72 ? 15.664 -4.353 0.037 1.00 92.19 72 LEU A O 1
ATOM 508 N N . ALA A 1 73 ? 13.937 -4.990 -1.270 1.00 92.19 73 ALA A N 1
ATOM 509 C CA . ALA A 1 73 ? 14.749 -5.194 -2.464 1.00 92.19 73 ALA A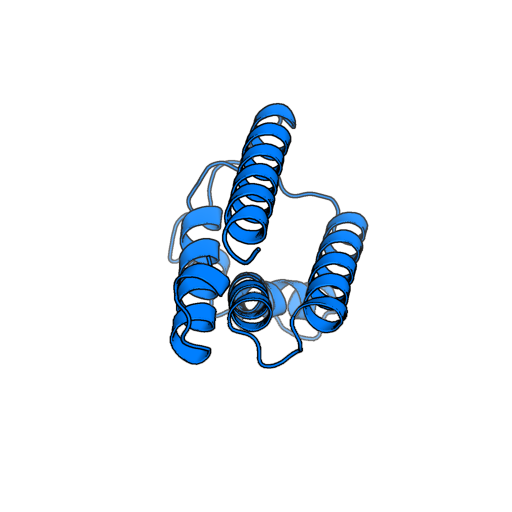 CA 1
ATOM 510 C C . ALA A 1 73 ? 15.387 -3.894 -2.972 1.00 92.19 73 ALA A C 1
ATOM 512 O O . ALA A 1 73 ? 16.582 -3.846 -3.256 1.00 92.19 73 ALA A O 1
ATOM 513 N N . LEU A 1 74 ? 14.626 -2.797 -2.984 1.00 88.56 74 LEU A N 1
ATOM 514 C CA . LEU A 1 74 ? 15.125 -1.472 -3.366 1.00 88.56 74 LEU A CA 1
ATOM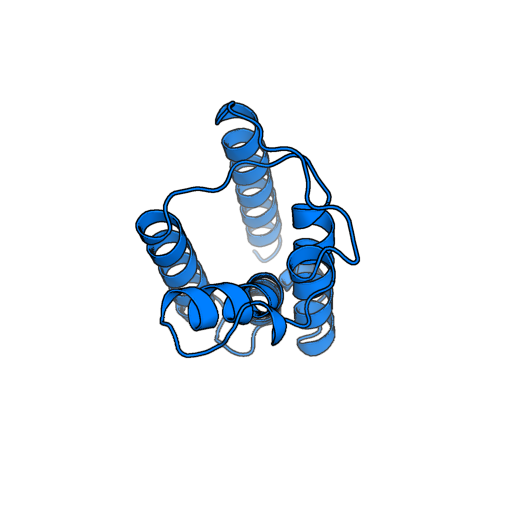 515 C C . LEU A 1 74 ? 16.206 -0.937 -2.417 1.00 88.56 74 LEU A C 1
ATOM 517 O O . LEU A 1 74 ? 17.081 -0.185 -2.843 1.00 88.56 74 LEU A O 1
ATOM 521 N N . LEU A 1 75 ? 16.163 -1.329 -1.143 1.00 91.00 75 LEU A N 1
ATOM 522 C CA . LEU A 1 75 ? 17.185 -0.990 -0.151 1.00 91.00 75 LEU A CA 1
ATOM 523 C C . LEU A 1 75 ? 18.409 -1.923 -0.194 1.00 91.00 75 LEU A C 1
ATOM 525 O O . LEU A 1 75 ? 19.350 -1.710 0.570 1.00 91.00 75 LEU A O 1
ATOM 529 N N . GLY A 1 76 ? 18.410 -2.950 -1.053 1.00 93.00 76 GLY A N 1
ATOM 530 C CA . GLY A 1 76 ? 19.468 -3.963 -1.111 1.00 93.00 76 GLY A CA 1
ATOM 531 C C . GLY A 1 76 ? 19.508 -4.878 0.118 1.00 93.00 76 GLY A C 1
ATOM 532 O O . GLY A 1 76 ? 20.551 -5.447 0.429 1.00 93.00 76 GLY A O 1
ATOM 533 N N . LEU A 1 77 ? 18.392 -4.982 0.847 1.00 94.81 77 LEU A N 1
ATOM 534 C CA . LEU A 1 77 ? 18.236 -5.842 2.028 1.00 94.81 77 LEU A CA 1
ATOM 535 C C . LEU A 1 77 ? 17.601 -7.198 1.691 1.00 94.81 77 LEU A C 1
ATOM 537 O O . LEU A 1 77 ? 17.501 -8.059 2.564 1.00 94.81 77 LEU A O 1
ATOM 541 N N . MET A 1 78 ? 17.138 -7.361 0.455 1.00 94.81 78 MET A N 1
ATOM 542 C CA . MET A 1 78 ? 16.504 -8.561 -0.072 1.00 94.81 78 MET A CA 1
ATOM 543 C C . MET A 1 78 ? 16.829 -8.668 -1.566 1.00 94.81 78 MET A C 1
ATOM 545 O O . MET A 1 78 ? 16.829 -7.661 -2.266 1.00 94.81 78 MET A O 1
ATOM 549 N N . ASP A 1 79 ? 17.101 -9.868 -2.059 1.00 94.38 79 ASP A N 1
ATOM 550 C CA . ASP A 1 79 ? 17.261 -10.115 -3.493 1.00 94.38 79 ASP A CA 1
ATOM 551 C C . ASP A 1 79 ? 15.890 -10.352 -4.155 1.00 94.38 79 ASP A C 1
ATOM 553 O O . ASP A 1 79 ? 14.931 -10.789 -3.513 1.00 94.38 79 ASP A O 1
ATOM 557 N N . ASP A 1 80 ? 15.763 -10.076 -5.457 1.00 90.75 80 ASP A N 1
ATOM 558 C CA . ASP A 1 80 ? 14.486 -10.220 -6.177 1.00 90.75 80 ASP A CA 1
ATOM 559 C C . ASP A 1 80 ? 13.934 -11.662 -6.161 1.00 90.75 80 ASP A C 1
ATOM 561 O O . ASP A 1 80 ? 12.719 -11.860 -6.215 1.00 90.75 80 ASP A O 1
ATOM 565 N N . ASP A 1 81 ? 14.798 -12.674 -6.053 1.00 93.12 81 ASP A N 1
ATOM 566 C CA . ASP A 1 81 ? 14.420 -14.091 -5.966 1.00 93.12 81 ASP A CA 1
ATOM 567 C C . ASP A 1 81 ? 13.931 -14.511 -4.568 1.00 93.12 81 ASP A C 1
ATOM 569 O O . ASP A 1 81 ? 13.362 -15.594 -4.403 1.00 93.12 81 ASP A O 1
ATOM 573 N N . GLN A 1 82 ? 14.100 -13.642 -3.568 1.00 93.38 82 GLN A N 1
ATOM 574 C CA . GLN A 1 82 ? 13.623 -13.838 -2.202 1.00 93.38 82 GLN A CA 1
ATOM 575 C C . GLN A 1 82 ? 12.212 -13.286 -1.976 1.00 93.38 82 GLN A C 1
ATOM 577 O O . GLN A 1 82 ? 11.664 -13.482 -0.892 1.00 93.38 82 GLN A O 1
ATOM 582 N N . LYS A 1 83 ? 11.606 -12.625 -2.971 1.00 93.75 83 LYS A N 1
ATOM 583 C CA . LYS A 1 83 ? 10.206 -12.179 -2.915 1.00 93.75 83 LYS A CA 1
ATOM 584 C C . LYS A 1 83 ? 9.270 -13.379 -2.933 1.00 93.75 83 LYS A C 1
ATOM 586 O O . LYS A 1 83 ? 9.528 -14.363 -3.628 1.00 93.75 83 LYS A O 1
ATOM 591 N N . TRP A 1 84 ? 8.175 -13.329 -2.182 1.00 95.50 84 TRP A N 1
ATOM 592 C CA . TRP A 1 84 ? 7.232 -14.447 -2.070 1.00 95.50 84 TRP A CA 1
ATOM 593 C C . TRP A 1 84 ? 5.843 -14.083 -2.568 1.00 95.50 84 TRP A C 1
ATOM 595 O O . TRP A 1 84 ? 5.083 -14.985 -2.948 1.00 95.50 84 TRP A O 1
ATOM 605 N N . PHE A 1 85 ? 5.500 -12.794 -2.597 1.00 95.94 85 PHE A N 1
ATOM 606 C CA . PHE A 1 85 ? 4.175 -12.389 -3.021 1.00 95.94 85 PHE A CA 1
ATOM 607 C C . PHE A 1 85 ? 3.930 -12.785 -4.496 1.00 95.94 85 PHE A C 1
ATOM 609 O O . PHE A 1 85 ? 4.800 -12.585 -5.354 1.00 95.94 85 PHE A O 1
ATOM 616 N N . PRO A 1 86 ? 2.786 -13.413 -4.838 1.00 93.25 86 PRO A N 1
ATOM 617 C CA . PRO A 1 86 ? 2.630 -14.076 -6.137 1.00 93.25 86 PRO A CA 1
ATOM 618 C C . PRO A 1 86 ? 2.798 -13.167 -7.362 1.00 93.25 86 PRO A C 1
ATOM 620 O O . PRO A 1 86 ? 3.303 -13.618 -8.389 1.00 93.25 86 PRO A O 1
ATOM 623 N N . THR A 1 87 ? 2.396 -11.902 -7.267 1.00 93.25 87 THR A N 1
ATOM 624 C CA . THR A 1 87 ? 2.535 -10.908 -8.345 1.00 93.25 87 THR A CA 1
ATOM 625 C C . THR A 1 87 ? 3.950 -10.333 -8.425 1.00 93.25 87 THR A C 1
ATOM 627 O O . THR A 1 87 ? 4.397 -9.980 -9.511 1.00 93.25 87 THR A O 1
ATOM 630 N N . HIS A 1 88 ? 4.707 -10.340 -7.323 1.00 92.50 88 HIS A N 1
ATOM 631 C CA . HIS A 1 88 ? 6.108 -9.896 -7.277 1.00 92.50 88 HIS A CA 1
ATOM 632 C C . HIS A 1 88 ? 7.085 -10.932 -7.838 1.00 92.50 88 HIS A C 1
ATOM 634 O O . HIS A 1 88 ? 8.154 -10.592 -8.333 1.00 92.50 88 HIS A O 1
ATOM 640 N N . THR A 1 89 ? 6.702 -12.205 -7.766 1.00 92.38 89 THR A N 1
ATOM 641 C CA . THR A 1 89 ? 7.491 -13.342 -8.266 1.00 92.38 89 THR A CA 1
ATOM 642 C C . THR A 1 89 ? 7.200 -13.689 -9.726 1.00 92.38 89 THR A C 1
ATOM 644 O O . THR A 1 89 ? 7.830 -14.586 -10.282 1.00 92.38 89 THR A O 1
ATOM 647 N N . GLY A 1 90 ? 6.202 -13.047 -10.342 1.00 88.19 90 GLY A N 1
ATOM 648 C CA . GLY A 1 90 ? 5.708 -13.400 -11.676 1.00 88.19 90 GLY A CA 1
ATOM 649 C C . GLY A 1 90 ? 4.884 -14.694 -11.730 1.00 88.19 90 GLY A C 1
ATOM 650 O O . GLY A 1 90 ? 4.552 -15.158 -12.820 1.00 88.19 90 GLY A O 1
ATOM 651 N N . ARG A 1 91 ? 4.525 -15.290 -10.579 1.00 91.69 91 ARG A N 1
ATOM 652 C CA . ARG A 1 91 ? 3.615 -16.454 -10.514 1.00 91.69 91 ARG A CA 1
ATOM 653 C C . ARG A 1 91 ? 2.190 -16.084 -10.910 1.00 91.69 91 ARG A C 1
ATOM 655 O O . ARG A 1 91 ? 1.475 -16.911 -11.472 1.00 91.69 91 ARG A O 1
ATOM 662 N N . LEU A 1 92 ? 1.783 -14.859 -10.594 1.00 92.62 92 LEU A N 1
ATOM 663 C CA . LEU A 1 92 ? 0.564 -14.237 -11.091 1.00 92.62 92 LEU A CA 1
ATOM 664 C C . LEU A 1 92 ? 0.925 -13.036 -11.971 1.00 92.62 92 LEU A C 1
ATOM 666 O O . LEU A 1 92 ? 1.947 -12.391 -11.728 1.00 92.62 92 LEU A O 1
ATOM 670 N N . PRO A 1 93 ? 0.116 -12.744 -13.006 1.00 89.94 93 PRO A N 1
ATOM 671 C CA . PRO A 1 93 ? 0.377 -11.616 -13.884 1.00 89.94 93 PRO A CA 1
ATOM 672 C C . PRO A 1 93 ? 0.268 -10.311 -13.100 1.00 89.94 93 PRO A C 1
ATOM 674 O O . PRO A 1 93 ? -0.625 -10.161 -12.277 1.00 89.94 93 PRO A O 1
ATOM 677 N N . HIS A 1 94 ? 1.135 -9.355 -13.395 1.00 88.62 94 HIS A N 1
ATOM 678 C CA . HIS A 1 94 ? 0.987 -7.991 -12.910 1.00 88.62 94 HIS A CA 1
ATOM 679 C C . HIS A 1 94 ? 0.294 -7.155 -13.996 1.00 88.62 94 HIS A C 1
ATOM 681 O O . HIS A 1 94 ? 0.552 -7.330 -15.194 1.00 88.62 94 HIS A O 1
ATOM 687 N N . GLY A 1 95 ? -0.642 -6.305 -13.589 1.00 84.19 95 GLY A N 1
ATOM 688 C CA . GLY A 1 95 ? -1.488 -5.507 -14.461 1.00 84.19 95 GLY A CA 1
ATOM 689 C C . GLY A 1 95 ? -0.667 -4.627 -15.398 1.00 84.19 95 GLY A C 1
ATOM 690 O O . GLY A 1 95 ? 0.439 -4.187 -15.085 1.00 84.19 95 GLY A O 1
ATOM 691 N N . CYS A 1 96 ? -1.191 -4.364 -16.595 1.00 84.31 96 CYS A N 1
ATOM 692 C CA . CYS A 1 96 ? -0.463 -3.538 -17.549 1.00 84.31 96 CYS A CA 1
ATOM 693 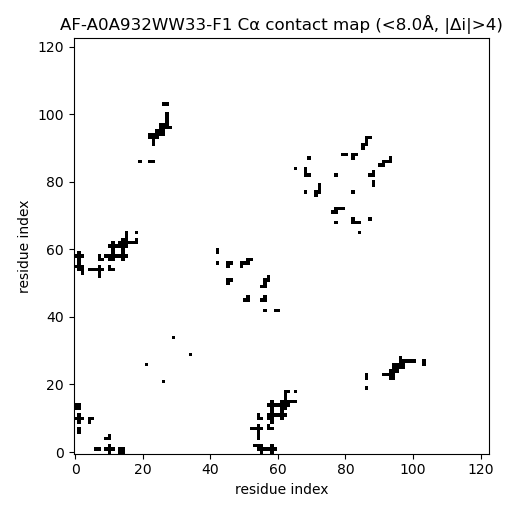C C . CYS A 1 96 ? -0.395 -2.079 -17.075 1.00 84.31 96 CYS A C 1
ATOM 695 O O . CYS A 1 96 ? -1.388 -1.505 -16.620 1.00 84.31 96 CYS A O 1
ATOM 697 N N . ARG A 1 97 ? 0.779 -1.456 -17.236 1.00 81.81 97 ARG A N 1
ATOM 698 C CA . ARG A 1 97 ? 0.977 -0.052 -16.870 1.00 81.81 97 ARG A CA 1
ATOM 699 C C . ARG A 1 97 ? 0.103 0.868 -17.717 1.00 81.81 97 ARG A C 1
ATOM 701 O O . ARG A 1 97 ? 0.303 0.987 -18.929 1.00 81.81 97 ARG A O 1
ATOM 708 N N . ILE A 1 98 ? -0.816 1.582 -17.075 1.00 83.38 98 ILE A N 1
ATOM 709 C CA . ILE A 1 98 ? -1.613 2.634 -17.718 1.00 83.38 98 ILE A CA 1
ATOM 710 C C . ILE A 1 98 ? -0.962 4.005 -17.518 1.00 83.38 98 ILE A C 1
ATOM 712 O O . ILE A 1 98 ? -0.312 4.277 -16.516 1.00 83.38 98 ILE A O 1
ATOM 716 N N . ARG A 1 99 ? -1.126 4.913 -18.487 1.00 74.94 99 ARG A N 1
ATOM 717 C CA . ARG A 1 99 ? -0.555 6.273 -18.402 1.00 74.94 99 ARG A CA 1
ATOM 718 C C . ARG A 1 99 ? -1.498 7.299 -17.773 1.00 74.94 99 ARG A C 1
ATOM 720 O O . ARG A 1 99 ? -1.023 8.322 -17.283 1.00 74.94 99 ARG A O 1
ATOM 727 N N . SER A 1 100 ? -2.805 7.037 -17.803 1.00 77.00 100 SER A N 1
ATOM 728 C CA . SER A 1 100 ? -3.839 7.998 -17.412 1.00 77.00 100 SER A CA 1
ATOM 729 C C . SER A 1 100 ? -3.990 8.101 -15.894 1.00 77.00 100 SER A C 1
ATOM 731 O O . SER A 1 100 ? -4.424 7.154 -15.243 1.00 77.00 100 SER A O 1
ATOM 733 N N . LEU A 1 101 ? -3.704 9.287 -15.353 1.00 75.50 101 LEU A N 1
ATOM 734 C CA . LEU A 1 101 ? -3.918 9.637 -13.945 1.00 75.50 101 LEU A CA 1
ATOM 735 C C . LEU A 1 101 ? -5.415 9.678 -13.569 1.00 75.50 101 LEU A C 1
ATOM 737 O O . LEU A 1 101 ? -5.772 9.505 -12.406 1.00 75.50 101 LEU A O 1
ATOM 741 N N . ALA A 1 102 ? -6.301 9.876 -14.552 1.00 74.44 102 ALA A N 1
ATOM 742 C CA . ALA A 1 102 ? -7.733 10.072 -14.325 1.00 74.44 102 ALA A CA 1
ATOM 743 C C . ALA A 1 102 ? -8.400 8.869 -13.637 1.00 74.44 102 ALA A C 1
ATOM 745 O O . ALA A 1 102 ? -9.240 9.058 -12.762 1.00 74.44 102 ALA A O 1
ATOM 746 N N . ASN A 1 103 ? -7.988 7.643 -13.976 1.00 69.00 103 ASN A N 1
ATOM 747 C CA . ASN A 1 103 ? -8.559 6.429 -13.386 1.00 69.00 103 ASN A CA 1
ATOM 748 C C . ASN A 1 103 ? -8.203 6.303 -11.898 1.00 69.00 103 ASN A C 1
ATOM 750 O O . ASN A 1 103 ? -9.051 5.937 -11.090 1.00 69.00 103 ASN A O 1
ATOM 754 N N . GLN A 1 104 ? -6.976 6.665 -11.520 1.00 70.31 104 GLN A N 1
ATOM 755 C CA . GLN A 1 104 ? -6.530 6.630 -10.125 1.00 70.31 104 GLN A CA 1
ATOM 756 C C . GLN A 1 104 ? -7.156 7.744 -9.292 1.00 70.31 104 GLN A C 1
ATOM 758 O O . GLN A 1 104 ? -7.587 7.490 -8.171 1.00 70.31 104 GLN A O 1
ATOM 763 N N . VAL A 1 105 ? -7.288 8.950 -9.854 1.00 76.44 105 VAL A N 1
ATOM 764 C CA . VAL A 1 105 ? -8.011 10.047 -9.193 1.00 76.44 105 VAL A CA 1
ATOM 765 C C . VAL A 1 105 ? -9.477 9.673 -8.982 1.00 76.44 105 VAL A C 1
ATOM 767 O O . VAL A 1 105 ? -10.002 9.893 -7.896 1.00 76.44 105 VAL A O 1
ATOM 770 N N . ALA A 1 106 ? -10.129 9.060 -9.974 1.00 74.56 106 ALA A N 1
ATOM 771 C CA . ALA A 1 106 ? -11.514 8.618 -9.849 1.00 74.56 106 ALA A CA 1
ATOM 772 C C . ALA A 1 106 ? -11.682 7.545 -8.761 1.00 74.56 106 ALA A C 1
ATOM 774 O O . ALA A 1 106 ? -12.549 7.680 -7.900 1.00 74.56 106 ALA A O 1
ATOM 775 N N . ILE A 1 107 ? -10.830 6.513 -8.749 1.00 72.38 107 ILE A N 1
ATOM 776 C CA . ILE A 1 107 ? -10.872 5.451 -7.730 1.00 72.38 107 ILE A CA 1
ATOM 777 C C . ILE A 1 107 ? -10.570 6.017 -6.335 1.00 72.38 107 ILE A C 1
ATOM 779 O O . ILE A 1 107 ? -11.286 5.707 -5.383 1.00 72.38 107 ILE A O 1
ATOM 783 N N . GLY A 1 108 ? -9.564 6.887 -6.213 1.00 72.19 108 GLY A N 1
ATOM 784 C CA . GLY A 1 108 ? -9.227 7.562 -4.960 1.00 72.19 108 GLY A CA 1
ATOM 785 C C . GLY A 1 108 ? -10.370 8.439 -4.447 1.00 72.19 108 GLY A C 1
ATOM 786 O O . GLY A 1 108 ? -10.735 8.356 -3.275 1.00 72.19 108 GLY A O 1
ATOM 787 N N . ALA A 1 109 ? -11.004 9.217 -5.327 1.00 74.56 109 ALA A N 1
ATOM 788 C CA . ALA A 1 109 ? -12.166 10.032 -4.984 1.00 74.56 109 ALA A CA 1
ATOM 789 C C . ALA A 1 109 ? -13.352 9.171 -4.523 1.00 74.56 109 ALA A C 1
ATOM 791 O O . ALA A 1 109 ? -13.975 9.486 -3.512 1.00 74.56 109 ALA A O 1
ATOM 792 N N . ILE A 1 110 ? -13.632 8.053 -5.201 1.00 75.56 110 ILE A N 1
ATOM 793 C CA . ILE A 1 110 ? -14.677 7.104 -4.790 1.00 75.56 110 ILE A CA 1
ATOM 794 C C . ILE A 1 110 ? -14.353 6.504 -3.416 1.00 75.56 110 ILE A C 1
ATOM 796 O O . ILE A 1 110 ? -15.227 6.448 -2.554 1.00 75.56 110 ILE A O 1
ATOM 800 N N . ALA A 1 111 ? -13.104 6.100 -3.173 1.00 70.56 111 ALA A N 1
ATOM 801 C CA . ALA A 1 111 ? -12.689 5.561 -1.881 1.00 70.56 111 ALA A CA 1
ATOM 802 C C . ALA A 1 111 ? -12.865 6.586 -0.746 1.00 70.56 111 ALA A C 1
ATOM 804 O O . ALA A 1 111 ? -13.368 6.236 0.324 1.00 70.56 111 ALA A O 1
ATOM 805 N N . LEU A 1 112 ? -12.515 7.854 -0.992 1.00 70.12 112 LEU A N 1
ATOM 806 C CA . LEU A 1 112 ? -12.733 8.954 -0.049 1.00 70.12 112 LEU A CA 1
ATOM 807 C C . LEU A 1 112 ? -14.223 9.225 0.193 1.00 70.12 112 LEU A C 1
ATOM 809 O O . LEU A 1 112 ? -14.621 9.415 1.340 1.00 70.12 112 LEU A O 1
ATOM 813 N N . LEU A 1 113 ? -15.053 9.194 -0.853 1.00 73.69 113 LEU A N 1
ATOM 814 C CA . LEU A 1 113 ? -16.504 9.358 -0.732 1.00 73.69 113 LEU A CA 1
ATOM 815 C C . LEU A 1 113 ? -17.135 8.238 0.100 1.00 73.69 113 LEU A C 1
ATOM 817 O O . LEU A 1 113 ? -17.945 8.520 0.978 1.00 73.69 113 LEU A O 1
ATOM 821 N N . VAL A 1 114 ? -16.721 6.986 -0.114 1.00 71.56 114 VAL A N 1
ATOM 822 C CA . VAL A 1 114 ? -17.174 5.838 0.690 1.00 71.56 114 VAL A CA 1
ATOM 823 C C . VAL A 1 114 ? -16.719 5.971 2.147 1.00 71.56 114 VAL A C 1
ATOM 825 O O . VAL A 1 114 ? -17.483 5.691 3.067 1.00 71.56 114 VAL A O 1
ATOM 828 N N . LEU A 1 115 ? -15.4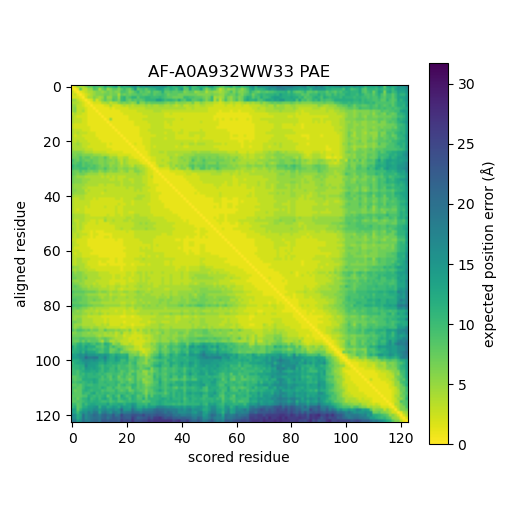87 6.425 2.394 1.00 67.31 115 LEU A N 1
ATOM 829 C CA . LEU A 1 115 ? -15.010 6.692 3.756 1.00 67.31 115 LEU A CA 1
ATOM 830 C C . LEU A 1 115 ? -15.820 7.806 4.438 1.00 67.31 115 LEU A C 1
ATOM 832 O O . LEU A 1 115 ? -16.183 7.670 5.608 1.00 67.31 115 LEU A O 1
ATOM 836 N N . ALA A 1 116 ? -16.130 8.881 3.712 1.00 69.06 116 ALA A N 1
ATOM 837 C CA . ALA A 1 116 ?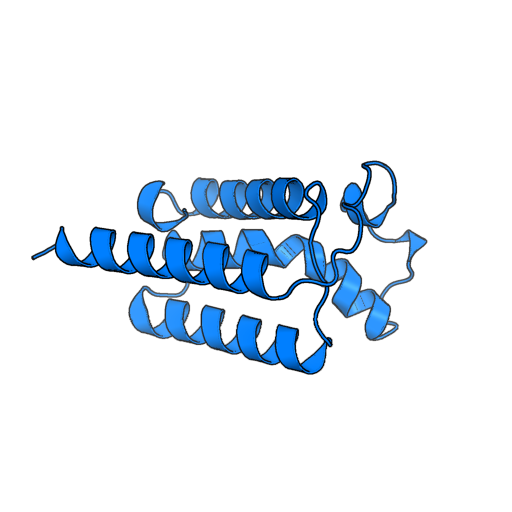 -16.931 9.992 4.215 1.00 69.06 116 ALA A CA 1
ATOM 838 C C . ALA A 1 116 ? -18.386 9.578 4.497 1.00 69.06 116 ALA A C 1
ATOM 840 O O . ALA A 1 116 ? -18.934 9.960 5.531 1.00 69.06 116 ALA A O 1
ATOM 841 N N . SER A 1 117 ? -18.996 8.753 3.639 1.00 72.00 117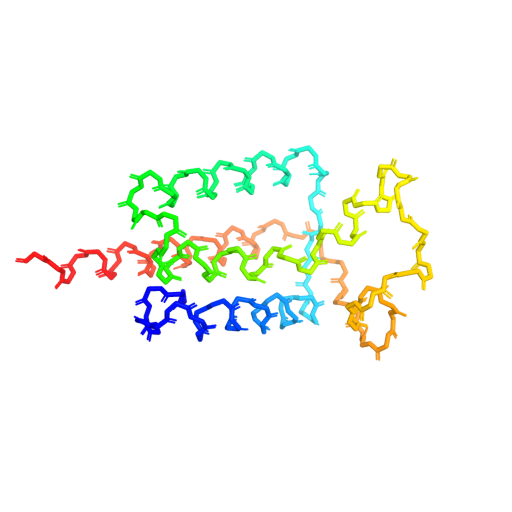 SER A N 1
ATOM 842 C CA . SER A 1 117 ? -20.375 8.284 3.829 1.00 72.00 117 SER A CA 1
ATOM 843 C C . SER A 1 117 ? -20.516 7.346 5.028 1.00 72.00 117 SER A C 1
ATOM 845 O O . SER A 1 117 ? -21.522 7.389 5.730 1.00 72.00 117 SER A O 1
ATOM 847 N N . VAL A 1 118 ? -19.497 6.526 5.302 1.00 66.25 118 VAL A N 1
ATOM 848 C CA . VAL A 1 118 ? -19.484 5.649 6.483 1.00 66.25 118 VAL A CA 1
ATOM 849 C C . VAL A 1 118 ? -19.329 6.463 7.775 1.00 66.25 118 VAL A C 1
ATOM 851 O O . VAL A 1 118 ? -19.953 6.125 8.773 1.00 66.25 118 VAL A O 1
ATOM 854 N N . ARG A 1 119 ? -18.574 7.572 7.767 1.00 61.81 119 ARG A N 1
ATOM 855 C CA . ARG A 1 119 ? -18.452 8.465 8.938 1.00 61.81 119 ARG A CA 1
ATOM 856 C C . ARG A 1 119 ? -19.747 9.193 9.304 1.00 61.81 119 ARG A C 1
ATOM 858 O O . ARG A 1 119 ? -19.980 9.421 10.482 1.00 61.81 119 ARG A O 1
ATOM 865 N N . GLY A 1 120 ? -20.581 9.542 8.324 1.00 55.16 120 GLY A N 1
ATOM 866 C CA . GLY A 1 120 ? -21.868 10.207 8.571 1.00 55.16 120 GLY A CA 1
ATOM 867 C C . GLY A 1 120 ? -22.959 9.303 9.158 1.00 55.16 120 GLY A C 1
ATOM 868 O O . GLY A 1 120 ? -24.046 9.787 9.434 1.00 55.16 120 GLY A O 1
ATOM 869 N N . SER A 1 121 ? -22.692 8.002 9.317 1.00 51.72 121 SER A N 1
ATOM 870 C CA . SER A 1 121 ? -23.658 7.023 9.845 1.00 51.72 121 SER A CA 1
ATOM 871 C C . SER A 1 121 ? -23.525 6.787 11.358 1.00 51.72 121 SER A C 1
ATOM 873 O O . SER A 1 121 ? -24.366 6.106 11.935 1.00 51.72 121 SER A O 1
ATOM 875 N N . ASP A 1 122 ? -22.476 7.333 11.985 1.00 51.69 122 ASP A N 1
ATOM 876 C CA . ASP A 1 122 ? -22.146 7.149 13.407 1.00 51.69 122 ASP A CA 1
ATOM 877 C C . ASP A 1 122 ? -22.515 8.381 14.276 1.00 51.69 122 ASP A C 1
ATOM 879 O O . ASP A 1 122 ? -22.051 8.500 15.411 1.00 51.69 122 ASP A O 1
ATOM 883 N N . THR A 1 123 ? -23.328 9.307 13.747 1.00 44.38 123 THR A N 1
ATOM 884 C CA . THR A 1 123 ? -23.913 10.469 14.458 1.00 44.38 123 THR A CA 1
ATOM 885 C C . THR A 1 123 ? -25.422 10.346 14.543 1.00 44.38 123 THR A C 1
ATOM 887 O O . THR A 1 123 ? -25.975 10.621 15.628 1.00 44.38 123 THR A O 1
#

Secondary structure (DSSP, 8-state):
-HHHH--HHHHHHHHHHHHHHHHHS------HHHHHHHHHHHHHHHHHHH-TTSHHHHHHHHHHGGGHHHHHHHTTSS-GGG--STTTTTSSPPPPPP--HHHHHHHHHHHHHHHHHHHTT--

Nearest PDB structures (foldseek):
  8afa-assembly1_C  TM=2.609E-01  e=3.130E+00  Thermococcus kodakarensis
  8afa-assembly1_A  TM=2.641E-01  e=7.351E+00  Thermococcus kodakarensis

Mean predicted aligned error: 6.23 Å

pLDDT: mean 85.77, std 10.93, range [44.38, 96.75]

Sequence (123 aa):
MGRLIGRPAAAFGAGVVTHLVGDLLPHRDFDLALETLLLGGTLLALAASEGVHSPAFLGALGGVAPDVEHGLALLGLMDDDQKWFPTHTGRLPHGCRIRSLANQVAIGAIALLVLASVRGSDT

Radius of gyration: 15.25 Å; Cα contacts (8 Å, |Δi|>4): 142; chains: 1; bounding box: 43×27×35 Å